Protein 2IGV (pdb70)

B-factor: mean 22.01, std 12.09, range [9.46, 119.71]

Secondary structure (DSSP, 8-state):
-PPPEEEEEEEETTEEEEEEEEEE-TTT-HHHHHHHHHHHHTTT-B-TTSSBS--TT-B--EEETTTEEEE--TTTSSSS---BTTBS-B------S---STTEEEE--SSTT-BSS-EEEESS--GGGTTTS-EEEEEEE-HHHHHHHHTT--TTS--SS-EEEEEEEEE-

Radius of gyration: 14.27 Å; Cα contacts (8 Å, |Δi|>4): 470; chains: 1; bounding box: 33×33×33 Å

Sequence (172 aa):
MSRSKVFFDITIGGKASGRIVMELYDDVVPKTAGNFRALCTGENGIGKSGKPLHFKGSKFHRIIPNFMIQGGDFTRGNGTGGESIYGEKFPDENFKEKHTGPGVLSMANAGPNTNGSQFFLCTVKTEWLDGKHVVFGRVVEGLDVVKAVESNGSQSGKPVKDCMIADCGQLK

GO terms:
  GO:0005515 protein binding (F, IPI)
  GO:0003755 peptidyl-prolyl cis-trans isomerase activity (F, IDA)

InterPro domains:
  IPR002130 Cyclophilin-type peptidyl-prolyl cis-trans isomerase domain [PF00160] (7-169)
  IPR002130 Cyclophilin-type peptidyl-prolyl cis-trans isomerase domain [PR00153] (24-39)
  IPR002130 Cyclophilin-type peptidyl-prolyl cis-trans isomerase domain [PR00153] (60-72)
  IPR002130 Cyclophilin-type peptidyl-prolyl cis-trans isomerase domain [PR00153] (103-118)
  IPR002130 Cyclophilin-type peptidyl-prolyl cis-trans isomerase domain [PR00153] (118-130)
  IPR002130 Cyclophilin-type peptidyl-prolyl cis-trans isomerase domain [PR00153] (131-146)
  IPR002130 Cyclophilin-type peptidyl-prolyl cis-trans isomerase domain [PS50072] (7-170)
  IPR020892 Cyclophilin-type peptidyl-prolyl cis-trans isomerase, conserved site [PS00170] (55-72)
  IPR024936 Cyclophilin-type peptidyl-prolyl cis-trans isomerase [PIRSF001467] (2-172)
  IPR029000 Cyclophilin-like domain superfamily [G3DSA:2.40.100.10] (1-173)
  IPR029000 Cyclophilin-like domain superfamily [SSF50891] (2-171)

Foldseek 3Di:
DAWWKKKFFKDWQNHGLGMWIKTWQCVPQVVVSVQQQCQQALVLAAAPLRHGSHQAFAFQFFAAAQWKTKTQAPNPNHPPHAATSVGQWAFQRDLPDAQAFFFWKWFDADWGGGGGGMIITTHTRDRVCRPTIHTTIGTPDDSVSRVVQNVQAYNVRGGVT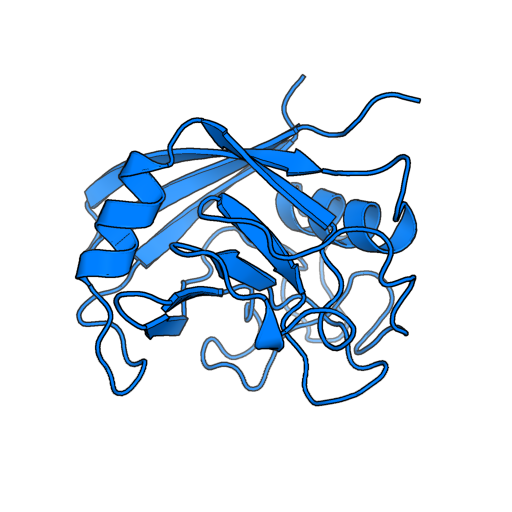TIGRNHMHTDD

CATH classification: 2.40.100.10

Structure (mmCIF, N/CA/C/O backbone):
data_2IGV
#
_entry.id   2IGV
#
_cell.length_a   62.124
_cell.length_b   62.124
_cell.length_c   121.870
_cell.angle_alpha   90.00
_cell.angle_beta   90.00
_cell.angle_gamma   90.00
#
_symmetry.space_group_name_H-M   'P 41 21 2'
#
loop_
_entity.id
_entity.type
_entity.pdbx_description
1 polymer 'Peptidyl-prolyl cis-trans isomerase 3'
2 non-polymer SERINE
3 non-polymer PROLINE
4 water water
#
loop_
_atom_site.group_PDB
_atom_site.id
_atom_site.type_symbol
_atom_site.label_atom_id
_atom_site.label_alt_id
_atom_site.label_comp_id
_atom_site.label_asym_id
_atom_site.label_entity_id
_atom_site.label_seq_id
_atom_site.pdbx_PDB_ins_code
_atom_site.Cartn_x
_atom_site.Cartn_y
_atom_site.Cartn_z
_atom_site.occupancy
_atom_site.B_iso_or_equiv
_atom_site.auth_seq_id
_atom_site.auth_comp_id
_atom_site.auth_asym_id
_atom_site.auth_atom_id
_atom_site.pdbx_PDB_model_num
ATOM 1 N N . MET A 1 1 ? 72.591 34.321 4.544 1.00 98.29 1 MET A N 1
ATOM 2 C CA . MET A 1 1 ? 71.200 34.421 4.985 1.00 103.39 1 MET A CA 1
ATOM 3 C C . MET A 1 1 ? 71.025 33.817 6.373 1.00 97.93 1 MET A C 1
ATOM 4 O O . MET A 1 1 ? 7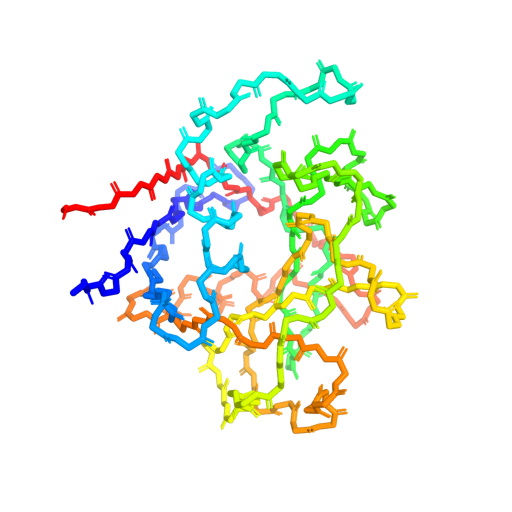1.245 32.622 6.589 1.00 119.71 1 MET A O 1
ATOM 9 N N . SER A 1 2 ? 70.626 34.650 7.335 1.00 83.73 2 SER A N 1
ATOM 10 C CA . SER A 1 2 ? 70.533 34.173 8.713 1.00 70.85 2 SER A CA 1
ATOM 11 C C . SER A 1 2 ? 69.139 33.653 9.047 1.00 53.54 2 SER A C 1
ATOM 12 O O . SER A 1 2 ? 68.126 34.030 8.456 1.00 40.17 2 SER A O 1
ATOM 15 N N . ARG A 1 3 ? 69.110 32.746 10.027 1.00 29.99 3 ARG A N 1
ATOM 16 C CA . ARG A 1 3 ? 67.823 32.241 10.509 1.00 23.76 3 ARG A CA 1
ATOM 17 C C . ARG A 1 3 ? 67.029 33.362 11.152 1.00 22.68 3 ARG A C 1
ATOM 18 O O . ARG A 1 3 ? 67.597 34.206 11.851 1.00 23.60 3 ARG A O 1
ATOM 26 N N . SER A 1 4 ? 65.715 33.343 10.911 1.00 21.55 4 SER A N 1
ATOM 27 C CA . SER A 1 4 ? 64.813 34.274 11.562 1.00 19.65 4 SER A CA 1
ATOM 28 C C . SER A 1 4 ? 64.543 33.904 13.023 1.00 15.46 4 SER A C 1
ATOM 29 O O . SER A 1 4 ? 64.495 32.699 13.292 1.00 20.78 4 SER A O 1
ATOM 32 N N . LYS A 1 5 ? 64.378 34.953 13.818 1.00 15.85 5 LYS A N 1
ATOM 33 C CA . LYS A 1 5 ? 63.945 34.799 15.205 1.00 17.24 5 LYS A CA 1
ATOM 34 C C . LYS A 1 5 ? 62.581 35.463 15.372 1.00 19.16 5 LYS A C 1
ATOM 35 O O . LYS A 1 5 ? 62.436 36.633 15.011 1.00 17.42 5 LYS A O 1
ATOM 41 N N . VAL A 1 6 ? 61.617 34.711 15.921 1.00 14.77 6 VAL A N 1
ATOM 42 C CA . VAL A 1 6 ? 60.304 35.299 16.171 1.00 15.46 6 VAL A CA 1
ATOM 43 C C . VAL A 1 6 ? 59.833 34.999 17.596 1.00 17.27 6 VAL A C 1
ATOM 44 O O . VAL A 1 6 ? 60.425 34.118 18.241 1.00 16.32 6 VAL A O 1
ATOM 48 N N . PHE A 1 7 ? 58.821 35.711 18.067 1.00 16.69 7 PHE A N 1
ATOM 49 C CA . PHE A 1 7 ? 58.351 35.476 19.427 1.00 20.63 7 PHE A CA 1
ATOM 50 C C . PHE A 1 7 ? 56.834 35.505 19.539 1.00 19.97 7 PHE A C 1
ATOM 51 O O . PHE A 1 7 ? 56.143 36.148 18.758 1.00 14.02 7 PHE A O 1
ATOM 59 N N . PHE A 1 8 ? 56.356 34.859 20.597 1.00 15.75 8 PHE A N 1
ATOM 60 C CA . PHE A 1 8 ? 55.016 35.011 21.097 1.00 14.24 8 PHE A CA 1
ATOM 61 C C . PHE A 1 8 ? 55.099 35.472 22.556 1.00 13.75 8 PHE A C 1
ATOM 62 O O . PHE A 1 8 ? 55.851 34.811 23.277 1.00 17.14 8 PHE A O 1
ATOM 70 N N . ASP A 1 9 ? 54.344 36.501 22.885 1.00 15.67 9 ASP A N 1
ATOM 71 C CA . ASP A 1 9 ? 54.024 36.779 24.274 1.00 16.99 9 ASP A CA 1
ATOM 72 C C . ASP A 1 9 ? 52.694 36.120 24.613 1.00 16.18 9 ASP A C 1
ATOM 73 O O . ASP A 1 9 ? 51.677 36.404 23.979 1.00 16.73 9 ASP A O 1
ATOM 78 N N . ILE A 1 10 ? 52.697 35.254 25.626 1.00 14.13 10 ILE A N 1
ATOM 79 C CA . ILE A 1 10 ? 51.540 34.433 25.921 1.00 14.86 10 ILE A CA 1
ATOM 80 C C . ILE A 1 10 ? 50.770 34.934 27.134 1.00 18.77 10 ILE A C 1
ATOM 81 O O . ILE A 1 10 ? 51.396 35.360 28.098 1.00 18.73 10 ILE A O 1
ATOM 86 N N . THR A 1 11 ? 49.464 34.838 27.043 1.00 15.48 11 THR A N 1
ATOM 87 C CA . THR A 1 11 ? 48.623 34.973 28.240 1.00 16.46 11 THR A CA 1
ATOM 88 C C . THR A 1 11 ? 47.833 33.694 28.485 1.00 21.57 11 THR A C 1
ATOM 89 O O . THR A 1 11 ? 47.421 32.971 27.582 1.00 16.97 11 THR A O 1
ATOM 93 N N . ILE A 1 12 ? 47.602 33.393 29.762 1.00 17.46 12 ILE A N 1
ATOM 94 C CA . ILE A 1 12 ? 46.833 32.218 30.162 1.00 20.50 12 ILE A CA 1
ATOM 95 C C . ILE A 1 12 ? 45.733 32.726 31.100 1.00 18.42 12 ILE A C 1
ATOM 96 O O . ILE A 1 12 ? 46.075 33.2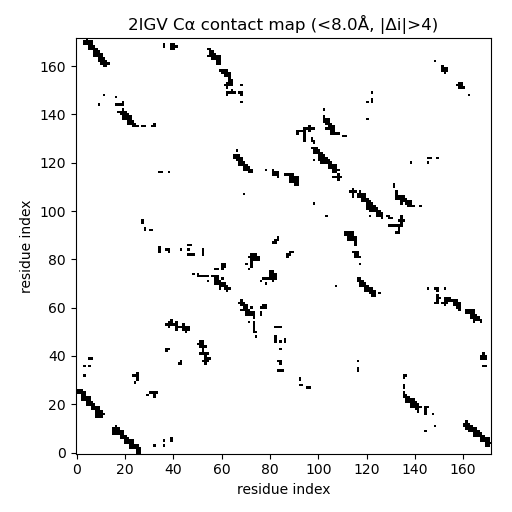90 32.138 1.00 22.44 12 ILE A O 1
ATOM 101 N N . GLY A 1 13 ? 44.499 32.547 30.677 1.00 19.60 13 GLY A N 1
ATOM 102 C CA . GLY A 1 13 ? 43.333 33.056 31.407 1.00 17.68 13 GLY A CA 1
ATOM 103 C C . GLY A 1 13 ? 43.466 34.550 31.584 1.00 28.08 13 GLY A C 1
ATOM 104 O O . GLY A 1 13 ? 43.060 35.146 32.589 1.00 26.84 13 GLY A O 1
ATOM 105 N N . GLY A 1 14 ? 44.082 35.225 30.608 1.00 20.91 14 GLY A N 1
ATOM 106 C CA . GLY A 1 14 ? 44.233 36.663 30.756 1.00 27.94 14 GLY A CA 1
ATOM 107 C C . GLY A 1 14 ? 45.522 37.094 31.420 1.00 23.34 14 GLY A C 1
ATOM 108 O O . GLY A 1 14 ? 45.871 38.278 31.324 1.00 27.84 14 GLY A O 1
ATOM 109 N N . LYS A 1 15 ? 46.229 36.183 32.073 1.00 21.75 15 LYS A N 1
ATOM 110 C CA . LYS A 1 15 ? 47.443 36.553 32.798 1.00 25.33 15 LYS A CA 1
ATOM 111 C C . LYS A 1 15 ? 48.712 36.423 31.964 1.00 20.84 15 LYS A C 1
ATOM 112 O O . LYS A 1 15 ? 48.903 35.414 31.262 1.00 20.30 15 LYS A O 1
ATOM 118 N N . ALA A 1 16 ? 49.578 37.435 32.061 1.00 22.67 16 ALA A N 1
ATOM 119 C CA . ALA A 1 16 ? 50.884 37.395 31.398 1.00 26.05 16 ALA A CA 1
ATOM 120 C C . ALA A 1 16 ? 51.680 36.182 31.840 1.00 24.45 16 ALA A C 1
ATOM 121 O O . ALA A 1 16 ? 51.949 35.955 33.026 1.00 23.97 16 ALA A O 1
ATOM 123 N N . SER A 1 17 ? 52.096 35.368 30.874 1.00 18.66 17 SER A N 1
ATOM 124 C CA . SER A 1 17 ? 52.768 34.122 31.223 1.00 21.84 17 SER A CA 1
ATOM 125 C C . SER A 1 17 ? 54.183 34.033 30.676 1.00 22.73 17 SER A C 1
ATOM 126 O O . SER A 1 17 ? 54.839 33.003 30.883 1.00 22.68 17 SER A O 1
ATOM 129 N N . GLY A 1 18 ? 54.652 35.074 29.994 1.00 18.61 18 GLY A N 1
ATOM 130 C CA . GLY A 1 18 ? 56.002 35.089 29.482 1.00 18.42 18 GLY A CA 1
ATOM 131 C C . GLY A 1 18 ? 56.145 34.967 27.978 1.00 19.36 18 GLY A C 1
ATOM 132 O O . GLY A 1 18 ? 55.118 34.922 27.301 1.00 18.71 18 GLY A O 1
ATOM 133 N N . ARG A 1 19 ? 57.386 34.932 27.509 1.00 15.79 19 ARG A N 1
ATOM 134 C CA . ARG A 1 19 ? 57.652 34.945 26.075 1.00 19.93 19 ARG A CA 1
ATOM 135 C C . ARG A 1 19 ? 58.280 33.669 25.551 1.00 17.40 19 ARG A C 1
ATOM 136 O O . ARG A 1 19 ? 59.233 33.102 26.100 1.00 18.16 19 ARG A O 1
ATOM 144 N N . ILE A 1 20 ? 57.736 33.195 24.418 1.00 13.06 20 ILE A N 1
ATOM 145 C CA . ILE A 1 20 ? 58.354 32.080 23.717 1.00 13.02 20 ILE A CA 1
ATOM 146 C C . ILE A 1 20 ? 59.203 32.639 22.570 1.00 16.08 20 ILE A C 1
ATOM 147 O O . ILE A 1 20 ? 58.623 33.390 21.765 1.00 17.45 20 ILE A O 1
ATOM 152 N N . VAL A 1 21 ? 60.478 32.293 22.487 1.00 14.36 21 VAL A N 1
ATOM 153 C CA . VAL A 1 21 ? 61.289 32.799 21.359 1.00 15.94 21 VAL A CA 1
ATOM 154 C C . VAL A 1 21 ? 61.636 31.597 20.492 1.00 16.72 21 VAL A C 1
ATOM 155 O O . VAL A 1 21 ? 62.053 30.530 20.962 1.00 16.51 21 VAL A O 1
ATOM 159 N N . MET A 1 22 ? 61.443 31.726 19.179 1.00 15.61 22 MET A N 1
ATOM 160 C CA . MET A 1 22 ? 61.651 30.615 18.266 1.00 11.61 22 MET A CA 1
ATOM 161 C C . MET A 1 22 ? 62.626 31.004 17.161 1.00 17.11 22 MET A C 1
ATOM 162 O O . MET A 1 22 ? 62.527 32.119 16.653 1.00 17.63 22 MET A O 1
ATOM 167 N N . GLU A 1 23 ? 63.528 30.089 16.851 1.00 17.32 23 GLU A N 1
ATOM 168 C CA . GLU A 1 23 ? 64.429 30.230 15.723 1.00 13.19 23 GLU A CA 1
ATOM 169 C C . GLU A 1 23 ? 63.822 29.456 14.571 1.00 14.65 23 GLU A C 1
ATOM 170 O O . GLU A 1 23 ? 63.410 28.309 14.755 1.00 15.47 23 GLU A O 1
ATOM 176 N N . LEU A 1 24 ? 63.744 30.040 13.384 1.00 16.00 24 LEU A N 1
ATOM 177 C CA . LEU A 1 24 ? 63.236 29.335 12.217 1.00 12.79 24 LEU A CA 1
ATOM 178 C C . LEU A 1 24 ? 64.380 28.863 11.315 1.00 18.15 24 LEU A C 1
ATOM 179 O O . LEU A 1 24 ? 65.439 29.506 11.292 1.00 19.46 24 LEU A O 1
ATOM 184 N N . TYR A 1 25 ? 64.148 27.770 10.589 1.00 17.08 25 TYR A N 1
ATOM 185 C CA . TYR A 1 25 ? 65.181 27.180 9.724 1.00 19.58 25 TYR A CA 1
ATOM 186 C C . TYR A 1 25 ? 65.083 27.653 8.263 1.00 13.72 25 TYR A C 1
ATOM 187 O O . TYR A 1 25 ? 64.776 26.831 7.387 1.00 17.38 25 TYR A O 1
ATOM 196 N N . ASP A 1 26 ? 65.339 28.932 8.086 1.00 17.89 26 ASP A N 1
ATOM 197 C CA . ASP A 1 26 ? 65.154 29.617 6.806 1.00 23.64 26 ASP A CA 1
ATOM 198 C C . ASP A 1 26 ? 66.033 28.948 5.747 1.00 25.43 26 ASP A C 1
ATOM 199 O O . ASP A 1 26 ? 65.682 28.912 4.573 1.00 21.73 26 ASP A O 1
ATOM 204 N N . ASP A 1 27 ? 67.156 28.440 6.247 1.00 21.77 27 ASP A N 1
ATOM 205 C CA . ASP A 1 27 ? 68.139 27.788 5.383 1.00 20.68 27 ASP A CA 1
ATOM 206 C C . ASP A 1 27 ? 67.673 26.434 4.881 1.00 30.89 27 ASP A C 1
ATOM 207 O O . ASP A 1 27 ? 68.069 26.025 3.781 1.00 26.22 27 ASP A O 1
ATOM 212 N N . VAL A 1 28 ? 66.849 25.719 5.656 1.00 20.09 28 VAL A N 1
ATOM 213 C CA . VAL A 1 28 ? 66.416 24.387 5.278 1.00 18.18 28 VAL A CA 1
ATOM 214 C C . VAL A 1 28 ? 65.063 24.360 4.595 1.00 19.44 28 VAL A C 1
ATOM 215 O O . VAL A 1 28 ? 64.824 23.614 3.659 1.00 18.21 28 VAL A O 1
ATOM 219 N N . VAL A 1 29 ? 64.141 25.181 5.091 1.00 16.89 29 VAL A N 1
ATOM 220 C CA . VAL A 1 29 ? 62.775 25.238 4.573 1.00 17.67 29 VAL A CA 1
ATOM 221 C C . VAL A 1 29 ? 62.337 26.689 4.427 1.00 19.45 29 VAL A C 1
ATOM 222 O O . VAL A 1 29 ? 61.511 27.238 5.160 1.00 16.82 29 VAL A O 1
ATOM 226 N N . PRO A 1 30 ? 62.920 27.418 3.471 1.00 22.55 30 PRO A N 1
ATOM 227 C CA . PRO A 1 30 ? 62.662 28.858 3.343 1.00 19.46 30 PRO A CA 1
ATOM 228 C C . PRO A 1 30 ? 61.203 29.212 3.170 1.00 13.28 30 PRO A C 1
ATOM 229 O O . PRO A 1 30 ? 60.738 30.228 3.696 1.00 15.88 30 PRO A O 1
ATOM 233 N N . LYS A 1 31 ? 60.447 28.396 2.444 1.00 14.97 31 LYS A N 1
ATOM 234 C CA . LYS A 1 31 ? 59.071 28.793 2.150 1.00 18.51 31 LYS A CA 1
ATOM 235 C C . LYS A 1 31 ? 58.151 28.689 3.379 1.00 17.96 31 LYS A C 1
ATOM 236 O O . LYS A 1 31 ? 57.269 29.520 3.654 1.00 17.28 31 LYS A O 1
ATOM 242 N N . THR A 1 32 ? 58.446 27.611 4.107 1.00 16.10 32 THR A N 1
ATOM 243 C CA . THR A 1 32 ? 57.681 27.286 5.316 1.00 16.38 32 THR A CA 1
ATOM 244 C C . THR A 1 32 ? 58.065 28.246 6.427 1.00 14.16 32 THR A C 1
ATOM 245 O O . THR A 1 32 ? 57.158 28.815 7.053 1.00 13.53 32 THR A O 1
ATOM 249 N N . ALA A 1 33 ? 59.370 28.428 6.647 1.00 15.01 33 ALA A N 1
ATOM 250 C CA . ALA A 1 33 ? 59.841 29.467 7.563 1.00 13.67 33 ALA A CA 1
ATOM 251 C C . ALA A 1 33 ? 59.309 30.849 7.211 1.00 16.47 33 ALA A C 1
ATOM 252 O O . ALA A 1 33 ? 58.874 31.623 8.072 1.00 15.99 33 ALA A O 1
ATOM 254 N N . GLY A 1 34 ? 59.322 31.197 5.922 1.00 14.02 34 GLY A N 1
ATOM 255 C CA . GLY A 1 34 ? 58.852 32.508 5.488 1.00 13.27 34 GLY A CA 1
ATOM 256 C C . GLY A 1 34 ? 57.389 32.761 5.780 1.00 15.22 34 GLY A C 1
ATOM 257 O O . GLY A 1 34 ? 56.999 33.861 6.217 1.00 15.12 34 GLY A O 1
ATOM 258 N N . ASN A 1 35 ? 56.571 31.735 5.564 1.00 15.63 35 ASN A N 1
ATOM 259 C CA . ASN A 1 35 ? 55.138 31.790 5.901 1.00 12.74 35 ASN A CA 1
ATOM 260 C C . ASN A 1 35 ? 54.981 32.137 7.378 1.00 17.28 35 ASN A C 1
ATOM 261 O O . ASN A 1 35 ? 54.333 33.123 7.766 1.00 14.08 35 ASN A O 1
ATOM 266 N N . PHE A 1 36 ? 55.597 31.298 8.221 1.00 16.39 36 PHE A N 1
ATOM 267 C CA . PHE A 1 36 ? 55.450 31.543 9.666 1.00 16.58 36 PHE A CA 1
ATOM 268 C C . PHE A 1 36 ? 55.976 32.903 10.085 1.00 14.12 36 PHE A C 1
ATOM 269 O O . PHE A 1 36 ? 55.334 33.594 10.905 1.00 13.20 36 PHE A O 1
ATOM 277 N N . ARG A 1 37 ? 57.125 33.320 9.549 1.00 13.67 37 ARG A N 1
ATOM 278 C CA . ARG A 1 37 ? 57.691 34.618 9.895 1.00 15.71 37 ARG A CA 1
ATOM 279 C C . ARG A 1 37 ? 56.712 35.746 9.586 1.00 16.10 37 ARG A C 1
ATOM 280 O O . ARG A 1 37 ? 56.418 36.618 10.405 1.00 12.14 37 ARG A O 1
ATOM 288 N N . ALA A 1 38 ? 56.181 35.740 8.361 1.00 12.29 38 ALA A N 1
ATOM 289 C CA . ALA A 1 38 ? 55.210 36.773 7.993 1.00 14.85 38 ALA A CA 1
ATOM 290 C C . ALA A 1 38 ? 53.915 36.750 8.812 1.00 11.87 38 ALA A C 1
ATOM 291 O O . ALA A 1 38 ? 53.233 37.761 8.969 1.00 12.66 38 ALA A O 1
ATOM 293 N N . LEU A 1 39 ? 53.525 35.585 9.315 1.00 12.53 39 LEU A N 1
ATOM 294 C CA . LEU A 1 39 ? 52.331 35.414 10.147 1.00 13.01 39 LEU A CA 1
ATOM 295 C C . LEU A 1 39 ? 52.620 35.955 11.557 1.00 12.75 39 LEU A C 1
ATOM 296 O O . LEU A 1 39 ? 51.666 36.405 12.244 1.00 13.16 39 LEU A O 1
ATOM 301 N N . CYS A 1 40 ? 53.886 35.949 11.961 1.00 11.98 40 CYS A N 1
ATOM 302 C CA . CYS A 1 40 ? 54.243 36.597 13.229 1.00 13.84 40 CYS A CA 1
ATOM 303 C C . CYS A 1 40 ? 54.262 38.116 13.111 1.00 12.59 40 CYS A C 1
ATOM 304 O O . CYS A 1 40 ? 53.853 38.874 14.002 1.00 14.16 40 CYS A O 1
ATOM 307 N N . THR A 1 41 ? 54.755 38.663 12.000 1.00 12.03 41 THR A N 1
ATOM 308 C CA . THR A 1 41 ? 54.759 40.110 11.835 1.00 12.08 41 THR A CA 1
ATOM 309 C C . THR A 1 41 ? 53.413 40.708 11.391 1.00 12.50 41 THR A C 1
ATOM 310 O O . THR A 1 41 ? 53.124 41.870 11.686 1.00 14.10 41 THR A O 1
ATOM 314 N N . GLY A 1 42 ? 52.581 39.915 10.696 1.00 13.27 42 GLY A N 1
ATOM 315 C CA . GLY A 1 42 ? 51.306 40.359 10.177 1.00 13.75 42 GLY A CA 1
ATOM 316 C C . GLY A 1 42 ? 51.480 41.204 8.916 1.00 15.41 42 GLY A C 1
ATOM 317 O O . GLY A 1 42 ? 50.506 41.850 8.554 1.00 14.58 42 GLY A O 1
ATOM 318 N N . GLU A 1 43 ? 52.655 41.170 8.307 1.00 14.00 43 GLU A N 1
ATOM 319 C CA . GLU A 1 43 ? 52.986 42.129 7.256 1.00 12.23 43 GLU A CA 1
ATOM 320 C C . GLU A 1 43 ? 52.168 41.904 5.991 1.00 16.63 43 GLU A C 1
ATOM 321 O O . GLU A 1 43 ? 52.106 42.875 5.205 1.00 14.87 43 GLU A O 1
ATOM 327 N N . ASN A 1 44 ? 51.550 40.756 5.771 1.00 14.98 44 ASN A N 1
ATOM 328 C CA . ASN A 1 44 ? 50.711 40.621 4.565 1.00 11.89 44 ASN A CA 1
ATOM 329 C C . ASN A 1 44 ? 49.258 40.970 4.792 1.00 14.06 44 ASN A C 1
ATOM 330 O O . ASN A 1 44 ? 48.360 40.695 3.994 1.00 15.51 44 ASN A O 1
ATOM 335 N N . GLY A 1 45 ? 48.943 41.660 5.901 1.00 16.60 45 GLY A N 1
ATOM 336 C CA . GLY A 1 45 ? 47.630 42.255 5.997 1.00 16.08 45 GLY A CA 1
ATOM 337 C C . GLY A 1 45 ? 46.470 41.293 6.098 1.00 17.02 45 GLY A C 1
ATOM 338 O O . GLY A 1 45 ? 46.514 40.276 6.810 1.00 17.02 45 GLY A O 1
ATOM 339 N N . ILE A 1 46 ? 45.405 41.616 5.367 1.00 14.42 46 ILE A N 1
ATOM 340 C CA . ILE A 1 46 ? 44.170 40.835 5.422 1.00 16.91 46 ILE A CA 1
ATOM 341 C C . ILE A 1 46 ? 44.174 39.667 4.435 1.00 15.45 46 ILE A C 1
ATOM 342 O O . ILE A 1 46 ? 44.555 39.929 3.286 1.00 19.25 46 ILE A O 1
ATOM 347 N N . GLY A 1 47 ? 43.794 38.476 4.859 1.00 15.90 47 GLY A N 1
ATOM 348 C CA . GLY A 1 47 ? 43.848 37.289 4.000 1.00 20.01 47 GLY A CA 1
ATOM 349 C C . GLY A 1 47 ? 42.568 37.122 3.200 1.00 18.55 47 GLY A C 1
ATOM 350 O O . GLY A 1 47 ? 41.648 37.935 3.276 1.00 18.86 47 GLY A O 1
ATOM 351 N N . LYS A 1 48 ? 42.521 36.044 2.418 1.00 20.54 48 LYS A N 1
ATOM 352 C CA . LYS A 1 48 ? 41.331 35.692 1.663 1.00 21.25 48 LYS A CA 1
ATOM 353 C C . LYS A 1 48 ? 40.121 35.502 2.562 1.00 24.54 48 LYS A C 1
ATOM 354 O O . LYS A 1 48 ? 38.967 35.700 2.173 1.00 22.26 48 LYS A O 1
ATOM 360 N N . SER A 1 49 ? 40.406 35.085 3.788 1.00 20.83 49 SER A N 1
ATOM 361 C CA . SER A 1 49 ? 39.408 34.837 4.808 1.00 22.50 49 SER A CA 1
ATOM 362 C C . SER A 1 49 ? 38.707 36.116 5.230 1.00 20.48 49 SER A C 1
ATOM 363 O O . SER A 1 49 ? 37.635 36.044 5.827 1.00 27.37 49 SER A O 1
ATOM 366 N N . GLY A 1 50 ? 39.327 37.243 4.924 1.00 22.97 50 GLY A N 1
ATOM 367 C CA . GLY A 1 50 ? 38.857 38.551 5.369 1.00 21.28 50 GLY A CA 1
ATOM 368 C C . GLY A 1 50 ? 39.383 38.877 6.767 1.00 27.48 50 GLY A C 1
ATOM 369 O O . GLY A 1 50 ? 39.062 39.935 7.311 1.00 25.97 50 GLY A O 1
ATOM 370 N N . LYS A 1 51 ? 40.189 37.983 7.328 1.00 26.09 51 LYS A N 1
ATOM 371 C CA . LYS A 1 51 ? 40.831 38.193 8.629 1.00 22.74 51 LYS A CA 1
ATOM 372 C C . LYS A 1 51 ? 42.314 38.449 8.493 1.00 20.94 51 LYS A C 1
ATOM 373 O O . LYS A 1 51 ? 42.961 38.072 7.502 1.00 17.93 51 LYS A O 1
ATOM 379 N N . PRO A 1 52 ? 42.932 39.114 9.478 1.00 17.27 52 PRO A N 1
ATOM 380 C CA . PRO A 1 52 ? 44.375 39.317 9.414 1.00 13.97 52 PRO A CA 1
ATOM 381 C C . PRO A 1 52 ? 45.157 38.018 9.348 1.00 10.29 52 PRO A C 1
ATOM 382 O O . PRO A 1 52 ? 44.933 37.030 10.028 1.00 15.18 52 PRO A O 1
ATOM 386 N N . LEU A 1 53 ? 46.184 38.061 8.490 1.00 14.76 53 LEU A N 1
ATOM 387 C CA . LEU A 1 53 ? 47.199 37.022 8.409 1.00 13.95 53 LEU A CA 1
ATOM 388 C C . LEU A 1 53 ? 48.233 37.285 9.505 1.00 12.64 53 LEU A C 1
ATOM 389 O O . LEU A 1 53 ? 49.336 37.781 9.262 1.00 15.17 53 LEU A O 1
ATOM 394 N N . HIS A 1 54 ? 47.785 36.925 10.721 1.00 13.33 54 HIS A N 1
ATOM 395 C CA . HIS A 1 54 ? 48.520 37.345 11.913 1.00 13.88 54 HIS A CA 1
ATOM 396 C C . HIS A 1 54 ? 48.166 36.452 13.101 1.00 12.80 54 HIS A C 1
ATOM 397 O O . HIS A 1 54 ? 46.984 36.235 13.358 1.00 16.61 54 HIS A O 1
ATOM 404 N N . PHE A 1 55 ? 49.198 35.960 13.803 1.00 13.47 55 PHE A N 1
ATOM 405 C CA . PHE A 1 55 ? 48.919 35.096 14.954 1.00 13.57 55 PHE A CA 1
ATOM 406 C C . PHE A 1 55 ? 48.472 35.917 16.171 1.00 14.70 55 PHE A C 1
ATOM 407 O O . PHE A 1 55 ? 47.906 35.341 17.092 1.00 13.18 55 PHE A O 1
ATOM 415 N N . LYS A 1 56 ? 48.703 37.219 16.163 1.00 13.59 56 LYS A N 1
ATOM 416 C CA . LYS A 1 56 ? 48.322 38.065 17.306 1.00 15.63 56 LYS A CA 1
ATOM 417 C C . LYS A 1 56 ? 46.835 37.962 17.618 1.00 14.67 56 LYS A C 1
ATOM 418 O O . LYS A 1 56 ? 45.935 38.107 16.776 1.00 15.91 56 LYS A O 1
ATOM 424 N N . GLY A 1 57 ? 46.504 37.690 18.874 1.00 13.27 57 GLY A N 1
ATOM 425 C CA . GLY A 1 57 ? 45.175 37.473 19.376 1.00 13.45 57 GLY A CA 1
ATOM 426 C C . GLY A 1 57 ? 44.620 36.077 19.127 1.00 17.22 57 GLY A C 1
ATOM 427 O O . GLY A 1 57 ? 43.468 35.827 19.527 1.00 20.03 57 GLY A O 1
ATOM 428 N N . SER A 1 58 ? 45.350 35.165 18.474 1.00 12.77 58 SER A N 1
ATOM 429 C CA . SER A 1 58 ? 44.835 33.814 18.293 1.00 13.34 58 SER A CA 1
ATOM 430 C C . SER A 1 58 ? 45.181 32.955 19.529 1.00 15.00 58 SER A C 1
ATOM 431 O O . SER A 1 58 ? 45.993 33.376 20.349 1.00 14.83 58 SER A O 1
ATOM 434 N N . LYS A 1 59 ? 44.547 31.798 19.619 1.00 15.67 59 LYS A N 1
ATOM 435 C CA . LYS A 1 59 ? 44.709 30.889 20.743 1.00 11.24 59 LYS A CA 1
ATOM 436 C C . LYS A 1 59 ? 45.377 29.579 20.398 1.00 16.52 59 LYS A C 1
ATOM 437 O O . LYS A 1 59 ? 45.430 29.133 19.248 1.00 15.50 59 LYS A O 1
ATOM 443 N N . PHE A 1 60 ? 45.887 28.882 21.423 1.00 12.19 60 PHE A N 1
ATOM 444 C CA . PHE A 1 60 ? 46.285 27.492 21.199 1.00 12.95 60 PHE A CA 1
ATOM 445 C C . PHE A 1 60 ? 45.022 26.647 21.322 1.00 20.10 60 PHE A C 1
ATOM 446 O O . PHE A 1 60 ? 44.530 26.408 22.442 1.00 16.68 60 PHE A O 1
ATOM 454 N N . HIS A 1 61 ? 44.424 26.215 20.211 1.00 15.59 61 HIS A N 1
ATOM 455 C CA . HIS A 1 61 ? 43.093 25.634 20.270 1.00 16.78 61 HIS A CA 1
ATOM 456 C C . HIS A 1 61 ? 43.083 24.152 20.648 1.00 16.65 61 HIS A C 1
ATOM 457 O O . HIS A 1 61 ? 42.038 23.601 20.983 1.00 16.12 61 HIS A O 1
ATOM 464 N N . ARG A 1 62 ? 44.232 23.501 20.582 1.00 13.75 62 ARG A N 1
ATOM 465 C CA . ARG A 1 62 ? 44.341 22.062 20.791 1.00 14.88 62 ARG A CA 1
ATOM 466 C C . ARG A 1 62 ? 45.612 21.827 21.589 1.00 17.29 62 ARG A C 1
ATOM 467 O O . ARG A 1 62 ? 46.699 22.168 21.103 1.00 15.80 62 ARG A O 1
ATOM 482 N N . ILE A 1 63 ? 45.484 21.289 22.790 1.00 12.89 63 ILE A N 1
ATOM 483 C CA . ILE A 1 63 ? 46.636 21.124 23.683 1.00 14.32 63 ILE A CA 1
ATOM 484 C C . ILE A 1 63 ? 46.586 19.734 24.309 1.00 13.92 63 ILE A C 1
ATOM 485 O O . ILE A 1 63 ? 45.582 19.461 24.979 1.00 15.37 63 ILE A O 1
ATOM 490 N N . ILE A 1 64 ? 47.590 18.923 24.052 1.00 11.12 64 ILE A N 1
ATOM 491 C CA . ILE A 1 64 ? 47.544 17.543 24.564 1.00 13.30 64 ILE A CA 1
ATOM 492 C C . ILE A 1 64 ? 48.723 17.281 25.487 1.00 15.38 64 ILE A C 1
ATOM 493 O O . ILE A 1 64 ? 49.895 17.383 25.106 1.00 14.14 64 ILE A O 1
ATOM 498 N N . PRO A 1 65 ? 48.440 16.932 26.741 1.00 14.97 65 PRO A N 1
ATOM 499 C CA . PRO A 1 65 ? 49.553 16.708 27.666 1.00 19.44 65 PRO A CA 1
ATOM 500 C C . PRO A 1 65 ? 50.509 15.613 27.183 1.00 14.01 65 PRO A C 1
ATOM 501 O O . PRO A 1 65 ? 50.126 14.596 26.615 1.00 13.77 65 PRO A O 1
ATOM 505 N N . ASN A 1 66 ? 51.797 15.798 27.431 1.00 14.95 66 ASN A N 1
ATOM 506 C CA . ASN A 1 66 ? 52.847 14.860 27.077 1.00 15.66 66 ASN A CA 1
ATOM 507 C C . ASN A 1 66 ? 52.886 14.669 25.561 1.00 16.49 66 ASN A C 1
ATOM 508 O O . ASN A 1 66 ? 53.262 13.625 25.064 1.00 17.46 66 ASN A O 1
ATOM 513 N N . PHE A 1 67 ? 52.542 15.735 24.816 1.00 18.08 67 PHE A N 1
ATOM 514 C CA . PHE A 1 67 ? 52.579 15.626 23.349 1.00 16.94 67 PHE A CA 1
ATOM 515 C C . PHE A 1 67 ? 52.921 16.978 22.718 1.00 15.65 67 PHE A C 1
ATOM 516 O O . PHE A 1 67 ? 54.091 17.142 22.305 1.00 17.62 67 PHE A O 1
ATOM 524 N N . MET A 1 68 ? 51.942 17.866 22.594 1.00 15.58 68 MET A N 1
ATOM 525 C CA . MET A 1 68 ? 52.239 19.139 21.910 1.00 17.38 68 MET A CA 1
ATOM 526 C C . MET A 1 68 ? 51.152 20.172 22.170 1.00 14.12 68 MET A C 1
ATOM 527 O O . MET A 1 68 ? 50.072 19.861 22.682 1.00 15.42 68 MET A O 1
ATOM 532 N N . ILE A 1 69 ? 51.449 21.418 21.836 1.00 14.31 69 ILE A N 1
ATOM 533 C CA . ILE A 1 69 ? 50.494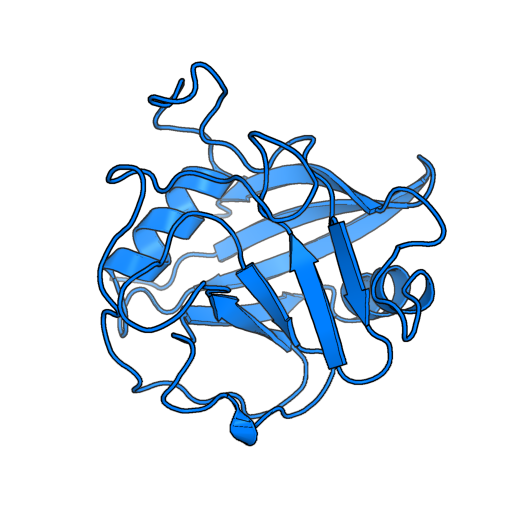 22.514 21.913 1.00 11.49 69 ILE A CA 1
ATOM 534 C C . ILE A 1 69 ? 50.331 23.033 20.486 1.00 15.44 69 ILE A C 1
ATOM 535 O O . ILE A 1 69 ? 51.356 23.103 19.793 1.00 16.33 69 ILE A O 1
ATOM 540 N N . GLN A 1 70 ? 49.099 23.317 20.117 1.00 13.07 70 GLN A N 1
ATOM 541 C CA . GLN A 1 70 ? 48.828 23.614 18.699 1.00 14.63 70 GLN A CA 1
ATOM 542 C C . GLN A 1 70 ? 47.985 24.855 18.520 1.00 14.62 70 GLN A C 1
ATOM 543 O O . GLN A 1 70 ? 47.000 25.084 19.211 1.00 14.83 70 GLN A O 1
ATOM 549 N N . GLY A 1 71 ? 48.360 25.703 17.557 1.00 12.71 71 GLY A N 1
ATOM 550 C CA . GLY A 1 71 ? 47.592 26.933 17.359 1.00 14.96 71 GLY A CA 1
ATOM 551 C C . GLY A 1 71 ? 47.645 27.337 15.887 1.00 13.69 71 GLY A C 1
ATOM 552 O O . GLY A 1 71 ? 47.872 26.464 15.036 1.00 13.41 71 GLY A O 1
ATOM 553 N N . GLY A 1 72 ? 47.444 28.614 15.663 1.00 14.48 72 GLY A N 1
ATOM 554 C CA . GLY A 1 72 ? 47.518 29.196 14.324 1.00 15.45 72 GLY A CA 1
ATOM 555 C C . GLY A 1 72 ? 46.196 29.215 13.578 1.00 18.82 72 GLY A C 1
ATOM 556 O O . GLY A 1 72 ? 46.208 29.649 12.407 1.00 16.42 72 GLY A O 1
ATOM 557 N N . ASP A 1 73 ? 45.086 28.803 14.185 1.00 15.51 73 ASP A N 1
ATOM 558 C CA . ASP A 1 73 ? 43.786 28.912 13.504 1.00 13.92 73 ASP A CA 1
ATOM 559 C C . ASP A 1 73 ? 43.197 30.274 13.842 1.00 15.86 73 ASP A C 1
ATOM 560 O O . ASP A 1 73 ? 42.322 30.451 14.705 1.00 18.32 73 ASP A O 1
ATOM 565 N N . PHE A 1 74 ? 43.645 31.296 13.116 1.00 13.19 74 PHE A N 1
ATOM 566 C CA . PHE A 1 74 ? 43.139 32.641 13.350 1.00 18.30 74 PHE A CA 1
ATOM 567 C C . PHE A 1 74 ? 41.917 32.957 12.476 1.00 22.49 74 PHE A C 1
ATOM 568 O O . PHE A 1 74 ? 41.517 34.123 12.457 1.00 22.54 74 PHE A O 1
ATOM 576 N N . THR A 1 75 ? 41.351 31.989 11.765 1.00 17.37 75 THR A N 1
ATOM 577 C CA . THR A 1 75 ? 40.108 32.300 11.045 1.00 20.82 75 THR A CA 1
ATOM 578 C C . THR A 1 75 ? 38.903 31.714 11.781 1.00 29.58 75 THR A C 1
ATOM 579 O O . THR A 1 75 ? 37.867 32.387 11.847 1.00 38.20 75 THR A O 1
ATOM 583 N N . ARG A 1 76 ? 38.978 30.515 12.338 1.00 26.67 76 ARG A N 1
ATOM 584 C CA . ARG A 1 76 ? 37.874 29.877 13.038 1.00 29.57 76 ARG A CA 1
ATOM 585 C C . ARG A 1 76 ? 38.164 29.502 14.484 1.00 31.72 76 ARG A C 1
ATOM 586 O O . ARG A 1 76 ? 37.219 29.117 15.185 1.00 28.51 76 ARG A O 1
ATOM 594 N N . GLY A 1 77 ? 39.414 29.581 14.922 1.00 27.17 77 GLY A N 1
ATOM 595 C CA . GLY A 1 77 ? 39.794 29.311 16.300 1.00 23.21 77 GLY A CA 1
ATOM 596 C C . GLY A 1 77 ? 39.545 27.907 16.780 1.00 32.11 77 GLY A C 1
ATOM 597 O O . GLY A 1 77 ? 39.476 27.651 17.993 1.00 28.83 77 GLY A O 1
ATOM 598 N N . ASN A 1 78 ? 39.405 26.924 15.883 1.00 29.89 78 ASN A N 1
ATOM 599 C CA . ASN A 1 78 ? 39.014 25.597 16.351 1.00 23.52 78 ASN A CA 1
ATOM 600 C C . ASN A 1 78 ? 39.677 24.490 15.572 1.00 24.07 78 ASN A C 1
ATOM 601 O O . ASN A 1 78 ? 39.347 23.314 15.744 1.00 35.33 78 ASN A O 1
ATOM 606 N N . GLY A 1 79 ? 40.629 24.847 14.717 1.00 21.35 79 GLY A N 1
ATOM 607 C CA . GLY A 1 79 ? 41.343 23.756 14.066 1.00 22.56 79 GLY A CA 1
ATOM 608 C C . GLY A 1 79 ? 40.813 23.507 12.670 1.00 20.07 79 GLY A C 1
ATOM 609 O O . GLY A 1 79 ? 41.432 22.828 11.866 1.00 25.86 79 GLY A O 1
ATOM 610 N N . THR A 1 80 ? 39.643 24.080 12.386 1.00 22.35 80 THR A N 1
ATOM 611 C CA . THR A 1 80 ? 39.118 23.907 11.039 1.00 26.99 80 THR A CA 1
ATOM 612 C C . THR A 1 80 ? 39.668 24.990 10.129 1.00 26.88 80 THR A C 1
ATOM 613 O O . THR A 1 80 ? 39.534 24.855 8.915 1.00 33.76 80 THR A O 1
ATOM 617 N N . GLY A 1 81 ? 40.255 26.056 10.682 1.00 20.57 81 GLY A N 1
ATOM 618 C CA . GLY A 1 81 ? 40.606 27.170 9.827 1.00 18.06 81 GLY A CA 1
ATOM 619 C C . GLY A 1 81 ? 42.079 27.391 9.565 1.00 16.12 81 GLY A C 1
ATOM 620 O O . GLY A 1 81 ? 42.909 26.489 9.518 1.00 22.28 81 GLY A O 1
ATOM 621 N N . GLY A 1 82 ? 42.421 28.671 9.373 1.00 18.79 82 GLY A N 1
ATOM 622 C CA . GLY A 1 82 ? 43.791 29.023 9.066 1.00 17.25 82 GLY A CA 1
ATOM 623 C C . GLY A 1 82 ? 44.002 29.334 7.594 1.00 17.08 82 GLY A C 1
ATOM 624 O O . GLY A 1 82 ? 43.204 28.974 6.732 1.00 17.99 82 GLY A O 1
ATOM 625 N N . GLU A 1 83 ? 45.092 30.028 7.332 1.00 13.53 83 GLU A N 1
ATOM 626 C CA . GLU A 1 83 ? 45.366 30.510 5.980 1.00 14.99 83 GLU A CA 1
ATOM 627 C C . GLU A 1 83 ? 46.838 30.816 5.860 1.00 17.44 83 GLU A C 1
ATOM 628 O O . GLU A 1 83 ? 47.391 31.572 6.664 1.00 14.61 83 GLU A O 1
ATOM 634 N N . SER A 1 84 ? 47.521 30.227 4.862 1.00 14.53 84 SER A N 1
ATOM 635 C CA . SER A 1 84 ? 48.921 30.634 4.724 1.00 13.43 84 SER A CA 1
ATOM 636 C C . SER A 1 84 ? 49.036 31.954 3.950 1.00 13.97 84 SER A C 1
ATOM 637 O O . SER A 1 84 ? 48.059 32.380 3.326 1.00 13.79 84 SER A O 1
ATOM 640 N N . ILE A 1 85 ? 50.224 32.559 3.986 1.00 12.41 85 ILE A N 1
ATOM 641 C CA . ILE A 1 85 ? 50.355 33.821 3.236 1.00 15.34 85 ILE A CA 1
ATOM 642 C C . ILE A 1 85 ? 50.203 33.521 1.743 1.00 18.43 85 ILE A C 1
ATOM 643 O O . ILE A 1 85 ? 49.852 34.450 0.992 1.00 22.47 85 ILE A O 1
ATOM 648 N N . TYR A 1 86 ? 50.439 32.288 1.320 1.00 16.14 86 TYR A N 1
ATOM 649 C CA . TYR A 1 86 ? 50.405 31.964 -0.100 1.00 17.84 86 TYR A CA 1
ATOM 650 C C . TYR A 1 86 ? 48.977 31.721 -0.570 1.00 29.59 86 TYR A C 1
ATOM 651 O O . TYR A 1 86 ? 48.730 31.708 -1.769 1.00 29.60 86 TYR A O 1
ATOM 660 N N . GLY A 1 87 ? 48.063 31.525 0.375 1.00 24.07 87 GLY A N 1
ATOM 661 C CA . GLY A 1 87 ? 46.740 31.037 -0.031 1.00 31.62 87 GLY A CA 1
ATOM 662 C C . GLY A 1 87 ? 46.341 29.963 0.968 1.00 33.38 87 GLY A C 1
ATOM 663 O O . GLY A 1 87 ? 47.062 29.781 1.96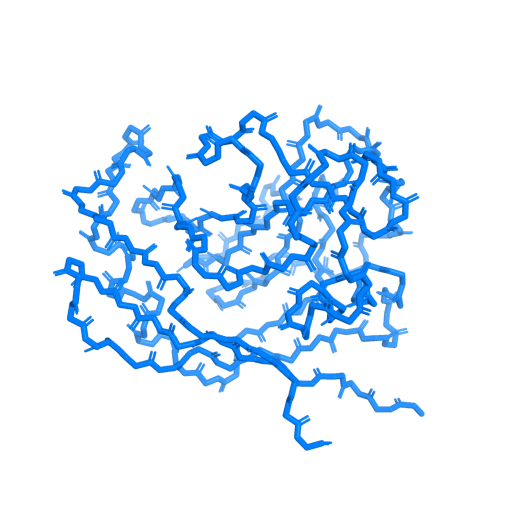0 1.00 26.60 87 GLY A O 1
ATOM 664 N N . GLU A 1 88 ? 45.236 29.289 0.706 1.00 31.02 88 GLU A N 1
ATOM 665 C CA . GLU A 1 88 ? 44.673 28.364 1.681 1.00 32.93 88 GLU A CA 1
ATOM 666 C C . GLU A 1 88 ? 45.675 27.286 2.081 1.00 32.55 88 GLU A C 1
ATOM 667 O O . GLU A 1 88 ? 45.790 27.128 3.301 1.00 36.64 88 GLU A O 1
ATOM 673 N N . LYS A 1 89 ? 46.316 26.623 1.119 1.00 26.67 89 LYS A N 1
ATOM 674 C CA . LYS A 1 89 ? 47.219 25.500 1.385 1.00 27.53 89 LYS A CA 1
ATOM 675 C C . LYS A 1 89 ? 48.501 25.591 0.571 1.00 31.73 89 LYS A C 1
ATOM 676 O O . LYS A 1 89 ? 48.457 26.189 -0.513 1.00 33.29 89 LYS A O 1
ATOM 682 N N . PHE A 1 90 ? 49.606 25.032 1.057 1.00 19.90 90 PHE A N 1
ATOM 683 C CA . PHE A 1 90 ? 50.822 24.894 0.242 1.00 21.18 90 PHE A CA 1
ATOM 684 C C . PHE A 1 90 ? 51.480 23.546 0.507 1.00 22.99 90 PHE A C 1
ATOM 685 O O . PHE A 1 90 ? 51.325 22.909 1.551 1.00 24.51 90 PHE A O 1
ATOM 693 N N . PRO A 1 91 ? 52.216 23.036 -0.478 1.00 26.89 91 PRO A N 1
ATOM 694 C CA . PRO A 1 91 ? 52.803 21.704 -0.376 1.00 22.30 91 PRO A CA 1
ATOM 695 C C . PRO A 1 91 ? 53.838 21.545 0.740 1.00 20.07 91 PRO A C 1
ATOM 696 O O . PRO A 1 91 ? 54.414 22.524 1.235 1.00 25.88 91 PRO A O 1
ATOM 700 N N . ASP A 1 92 ? 54.069 20.299 1.123 1.00 22.86 92 ASP A N 1
ATOM 701 C CA . ASP A 1 92 ? 55.148 19.963 2.051 1.00 18.14 92 ASP A CA 1
ATOM 702 C C . ASP A 1 92 ? 56.485 20.282 1.390 1.00 22.34 92 ASP A C 1
ATOM 703 O O . ASP A 1 92 ? 56.838 19.665 0.381 1.00 26.11 92 ASP A O 1
ATOM 708 N N . GLU A 1 93 ? 57.232 21.234 1.913 1.00 17.32 93 GLU A N 1
ATOM 709 C CA . GLU A 1 93 ? 58.493 21.685 1.328 1.00 21.87 93 GLU A CA 1
ATOM 710 C C . GLU A 1 93 ? 59.575 20.617 1.370 1.00 24.53 93 GLU A C 1
ATOM 711 O O . GLU A 1 93 ? 60.187 20.293 0.351 1.00 23.35 93 GLU A O 1
ATOM 717 N N . ASN A 1 94 ? 59.836 20.050 2.541 1.00 23.29 94 ASN A N 1
ATOM 718 C CA . ASN A 1 94 ? 60.706 18.874 2.635 1.00 26.51 94 ASN A CA 1
ATOM 719 C C . ASN A 1 94 ? 60.566 18.307 4.050 1.00 28.69 94 ASN A C 1
ATOM 720 O O . ASN A 1 94 ? 59.921 18.985 4.861 1.00 21.14 94 ASN A O 1
ATOM 725 N N . PHE A 1 95 ? 61.142 17.141 4.303 1.00 22.40 95 PHE A N 1
ATOM 726 C CA . PHE A 1 95 ? 61.095 16.525 5.624 1.00 23.64 95 PHE A CA 1
ATOM 727 C C . PHE A 1 95 ? 62.492 16.314 6.215 1.00 23.21 95 PHE A C 1
ATOM 728 O O . PHE A 1 95 ? 62.741 15.325 6.913 1.00 23.88 95 PHE A O 1
ATOM 736 N N . LYS A 1 96 ? 63.397 17.232 5.940 1.00 21.51 96 LYS A N 1
ATOM 737 C CA . LYS A 1 96 ? 64.792 17.163 6.311 1.00 20.03 96 LYS A CA 1
ATOM 738 C C . LYS A 1 96 ? 64.957 17.208 7.825 1.00 24.79 96 LYS A C 1
ATOM 739 O O . LYS A 1 96 ? 65.706 16.433 8.406 1.00 23.11 96 LYS A O 1
ATOM 745 N N . GLU A 1 97 ? 64.244 18.145 8.458 1.00 23.76 97 GLU A N 1
ATOM 746 C CA . GLU A 1 97 ? 64.341 18.228 9.923 1.00 19.71 97 GLU A CA 1
ATOM 747 C C . GLU A 1 97 ? 63.387 17.261 10.611 1.00 16.88 97 GLU A C 1
ATOM 748 O O . GLU A 1 97 ? 62.281 16.984 10.127 1.00 19.14 97 GLU A O 1
ATOM 754 N N . LYS A 1 98 ? 63.797 16.707 11.750 1.00 18.51 98 LYS A N 1
ATOM 755 C CA . LYS A 1 98 ? 62.995 15.690 12.436 1.00 17.64 98 LYS A CA 1
ATOM 756 C C . LYS A 1 98 ? 62.430 16.173 13.779 1.00 18.19 98 LYS A C 1
ATOM 757 O O . LYS A 1 98 ? 62.930 17.159 14.344 1.00 18.50 98 LYS A O 1
ATOM 763 N N . HIS A 1 99 ? 61.431 15.433 14.249 1.00 18.33 99 HIS A N 1
ATOM 764 C CA . HIS A 1 99 ? 60.850 15.743 15.569 1.00 19.60 99 HIS A CA 1
ATOM 765 C C . HIS A 1 99 ? 61.692 15.069 16.660 1.00 15.73 99 HIS A C 1
ATOM 766 O O . HIS A 1 99 ? 61.355 13.948 17.034 1.00 21.07 99 HIS A O 1
ATOM 773 N N . THR A 1 100 ? 62.752 15.730 17.111 1.00 17.70 100 THR A N 1
ATOM 774 C CA . THR A 1 100 ? 63.753 15.090 17.973 1.00 21.40 100 THR A CA 1
ATOM 775 C C . THR A 1 100 ? 63.593 15.324 19.466 1.00 23.83 100 THR A C 1
ATOM 776 O O . THR A 1 100 ? 64.329 14.720 20.250 1.00 22.10 100 THR A O 1
ATOM 780 N N . GLY A 1 101 ? 62.683 16.190 19.913 1.00 20.32 101 GLY A N 1
ATOM 781 C CA . GLY A 1 101 ? 62.471 16.441 21.329 1.00 24.16 101 GLY A CA 1
ATOM 782 C C . GLY A 1 101 ? 61.549 17.620 21.602 1.00 27.01 101 GLY A C 1
ATOM 783 O O . GLY A 1 101 ? 60.942 18.235 20.718 1.00 19.95 101 GLY A O 1
ATOM 784 N N . PRO A 1 102 ? 61.416 17.999 22.866 1.00 18.23 102 PRO A N 1
ATOM 785 C CA . PRO A 1 102 ? 60.659 19.182 23.249 1.00 18.42 102 PRO A CA 1
ATOM 786 C C . PRO A 1 102 ? 61.206 20.433 22.550 1.00 15.31 102 PRO A C 1
ATOM 787 O O . PRO A 1 102 ? 62.413 20.596 22.375 1.00 17.77 102 PRO A O 1
ATOM 791 N N . GLY A 1 103 ? 60.306 21.318 22.165 1.00 17.08 103 GLY A N 1
ATOM 792 C CA . GLY A 1 103 ? 60.662 22.595 21.570 1.00 18.54 103 GLY A CA 1
ATOM 793 C C . GLY A 1 103 ? 60.659 22.582 20.053 1.00 19.63 103 GLY A C 1
ATOM 794 O O . GLY A 1 103 ? 60.794 23.635 19.411 1.00 18.30 103 GLY A O 1
ATOM 795 N N . VAL A 1 104 ? 60.501 21.413 19.453 1.00 18.71 104 VAL A N 1
ATOM 796 C CA . VAL A 1 104 ? 60.395 21.362 17.988 1.00 17.61 104 VAL A CA 1
ATOM 797 C C . VAL A 1 104 ? 59.145 22.071 17.495 1.00 13.46 104 VAL A C 1
ATOM 798 O O . VAL A 1 104 ? 58.054 21.834 18.035 1.00 16.34 104 VAL A O 1
ATOM 802 N N . LEU A 1 105 ? 59.285 22.922 16.495 1.00 13.79 105 LEU A N 1
ATOM 803 C CA . LEU A 1 105 ? 58.227 23.701 15.854 1.00 15.30 105 LEU A CA 1
ATOM 804 C C . LEU A 1 105 ? 57.931 23.111 14.471 1.00 15.91 105 LEU A C 1
ATOM 805 O O . LEU A 1 105 ? 58.868 22.979 13.651 1.00 14.55 105 LEU A O 1
ATOM 810 N N . SER A 1 106 ? 56.682 22.757 14.250 1.00 12.85 106 SER A N 1
ATOM 811 C CA . SER A 1 106 ? 56.321 21.939 13.070 1.00 14.40 106 SER A CA 1
ATOM 812 C C . SER A 1 106 ? 54.938 22.290 12.557 1.00 16.08 106 SER A C 1
ATOM 813 O O . SER A 1 106 ? 54.075 22.797 13.281 1.00 15.65 106 SER A O 1
ATOM 816 N N . MET A 1 107 ? 54.650 22.010 11.284 1.00 13.16 107 MET A N 1
ATOM 817 C CA . MET A 1 107 ? 53.378 22.379 10.686 1.00 17.56 107 MET A CA 1
ATOM 818 C C . MET A 1 107 ? 52.297 21.333 10.937 1.00 18.55 107 MET A C 1
ATOM 819 O O . MET A 1 107 ? 52.473 20.151 10.642 1.00 18.33 107 MET A O 1
ATOM 824 N N . ALA A 1 108 ? 51.176 21.819 11.477 1.00 11.86 108 ALA A N 1
ATOM 825 C CA . ALA A 1 108 ? 49.989 20.968 11.520 1.00 14.23 108 ALA A CA 1
ATOM 826 C C . ALA A 1 108 ? 49.421 20.801 10.109 1.00 20.03 108 ALA A C 1
ATOM 827 O O . ALA A 1 108 ? 49.727 21.668 9.281 1.00 16.62 108 ALA A O 1
ATOM 829 N N . ASN A 1 109 ? 48.652 19.747 9.860 1.00 17.71 109 ASN A N 1
ATOM 830 C CA . ASN A 1 109 ? 48.072 19.641 8.504 1.00 17.55 109 ASN A CA 1
ATOM 831 C C . ASN A 1 109 ? 46.868 18.711 8.510 1.00 19.59 109 ASN A C 1
ATOM 832 O O . ASN A 1 109 ? 46.526 18.155 9.550 1.00 20.18 109 ASN A O 1
ATOM 837 N N . ALA A 1 110 ? 46.282 18.501 7.344 1.00 19.58 110 ALA A N 1
ATOM 838 C CA . ALA A 1 110 ? 45.175 17.577 7.112 1.00 22.50 110 ALA A CA 1
ATOM 839 C C . ALA A 1 110 ? 45.567 16.507 6.103 1.00 23.60 110 ALA A C 1
ATOM 840 O O . ALA A 1 110 ? 44.788 15.965 5.315 1.00 29.40 110 ALA A O 1
ATOM 842 N N . GLY A 1 111 ? 46.841 16.146 6.104 1.00 22.19 111 GLY A N 1
ATOM 843 C CA . GLY A 1 111 ? 47.308 15.118 5.171 1.00 22.43 111 GLY A CA 1
ATOM 844 C C . GLY A 1 111 ? 48.355 15.744 4.265 1.00 23.81 111 GLY A C 1
ATOM 845 O O . GLY A 1 111 ? 48.681 16.916 4.460 1.00 21.23 111 GLY A O 1
ATOM 846 N N . PRO A 1 112 ? 48.877 15.011 3.290 1.00 26.20 112 PRO A N 1
ATOM 847 C CA . PRO A 1 112 ? 50.005 15.536 2.509 1.00 24.08 112 PRO A CA 1
ATOM 848 C C . PRO A 1 112 ? 49.624 16.845 1.822 1.00 20.27 112 PRO A C 1
ATOM 849 O O . PRO A 1 112 ? 48.496 16.965 1.337 1.00 23.87 112 PRO A O 1
ATOM 853 N N . ASN A 1 113 ? 50.558 17.781 1.826 1.00 21.82 113 ASN A N 1
ATOM 854 C CA . ASN A 1 113 ? 50.488 19.035 1.102 1.00 25.98 113 ASN A CA 1
ATOM 855 C C . ASN A 1 113 ? 49.244 19.847 1.426 1.00 26.77 113 ASN A C 1
ATOM 856 O O . ASN A 1 113 ? 48.509 20.346 0.568 1.00 23.43 113 ASN A O 1
ATOM 861 N N . THR A 1 114 ? 48.990 20.019 2.726 1.00 22.35 114 THR A N 1
ATOM 862 C CA . THR A 1 114 ? 47.865 20.828 3.168 1.00 16.40 114 THR A CA 1
ATOM 863 C C . THR A 1 114 ? 48.331 21.866 4.194 1.00 17.93 114 THR A C 1
ATOM 864 O O . THR A 1 114 ? 47.538 22.221 5.066 1.00 22.03 114 THR A O 1
ATOM 868 N N . ASN A 1 115 ? 49.556 22.353 4.097 1.00 17.68 115 ASN A N 1
ATOM 869 C CA . ASN A 1 115 ? 50.018 23.374 5.050 1.00 17.39 115 ASN A CA 1
ATOM 870 C C . ASN A 1 115 ? 49.285 24.686 4.912 1.00 22.41 115 ASN A C 1
ATOM 871 O O . ASN A 1 115 ? 49.153 25.150 3.782 1.00 19.42 115 ASN A O 1
ATOM 876 N N . GLY A 1 116 ? 48.854 25.286 6.023 1.00 18.28 116 GLY A N 1
ATOM 877 C CA . GLY A 1 116 ? 48.186 26.588 6.032 1.00 16.55 116 GLY A CA 1
ATOM 878 C C . GLY A 1 116 ? 48.871 27.484 7.054 1.00 18.78 116 GLY A C 1
ATOM 879 O O . GLY A 1 116 ? 50.005 27.905 6.812 1.00 13.99 116 GLY A O 1
ATOM 880 N N . SER A 1 117 ? 48.208 27.748 8.185 1.00 16.54 117 SER A N 1
ATOM 881 C CA . SER A 1 117 ? 48.866 28.539 9.231 1.00 14.36 117 SER A CA 1
ATOM 882 C C . SER A 1 117 ? 48.948 27.777 10.564 1.00 15.26 117 SER A C 1
ATOM 883 O O . SER A 1 117 ? 49.602 28.287 11.496 1.00 14.86 117 SER A O 1
ATOM 886 N N . GLN A 1 118 ? 48.333 26.619 10.648 1.00 13.74 118 GLN A N 1
ATOM 887 C CA . GLN A 1 118 ? 48.350 25.888 11.927 1.00 14.70 118 GLN A CA 1
ATOM 888 C C . GLN A 1 118 ? 49.688 25.207 12.162 1.00 13.72 118 GLN A C 1
ATOM 889 O O . GLN A 1 118 ? 50.309 24.640 11.254 1.00 14.12 118 GLN A O 1
ATOM 895 N N . PHE A 1 119 ? 50.157 25.240 13.422 1.00 12.63 119 PHE A N 1
ATOM 896 C CA . PHE A 1 119 ? 51.493 24.766 13.755 1.00 12.83 119 PHE A CA 1
ATOM 897 C C . PHE A 1 119 ? 51.433 24.078 15.120 1.00 14.57 119 PHE A C 1
ATOM 898 O O . PHE A 1 119 ? 50.445 24.340 15.830 1.00 13.39 119 PHE A O 1
ATOM 906 N N . PHE A 1 120 ? 52.466 23.362 15.499 1.00 14.25 120 PHE A N 1
ATOM 907 C CA . PHE A 1 120 ? 52.514 22.866 16.885 1.00 15.19 120 PHE A CA 1
ATOM 908 C C . PHE A 1 120 ? 53.929 22.962 17.425 1.00 16.36 120 PHE A C 1
ATOM 909 O O . PHE A 1 120 ? 54.919 22.925 16.700 1.00 14.95 120 PHE A O 1
ATOM 917 N N . LEU A 1 121 ? 54.015 23.115 18.749 1.00 13.27 121 LEU A N 1
ATOM 918 C CA . LEU A 1 121 ? 55.281 23.115 19.483 1.00 12.53 121 LEU A CA 1
ATOM 919 C C . LEU A 1 121 ? 55.270 21.814 20.281 1.00 14.51 121 LEU A C 1
ATOM 920 O O . LEU A 1 121 ? 54.319 21.620 21.055 1.00 15.46 121 LEU A O 1
ATOM 925 N N . CYS A 1 122 ? 56.233 20.957 20.034 1.00 13.36 122 CYS A N 1
ATOM 926 C CA . CYS A 1 122 ? 56.262 19.671 20.745 1.00 12.70 122 CYS A CA 1
ATOM 927 C C . CYS A 1 122 ? 56.724 19.854 22.183 1.00 16.66 122 CYS A C 1
ATOM 928 O O . CYS A 1 122 ? 57.560 20.695 22.454 1.00 15.90 122 CYS A O 1
ATOM 931 N N . THR A 1 123 ? 56.184 19.028 23.079 1.00 16.91 123 THR A N 1
ATOM 932 C CA . THR A 1 123 ? 56.691 18.986 24.443 1.00 22.09 123 THR A CA 1
ATOM 933 C C . THR A 1 123 ? 57.438 17.677 24.695 1.00 21.95 123 THR A C 1
ATOM 934 O O . THR A 1 123 ? 57.985 17.498 25.787 1.00 19.30 123 THR A O 1
ATOM 938 N N . VAL A 1 124 ? 57.480 16.794 23.697 1.00 15.19 124 VAL A N 1
ATOM 939 C CA . VAL A 1 124 ? 58.228 15.558 23.776 1.00 21.63 124 VAL A CA 1
ATOM 940 C C . VAL A 1 124 ? 58.837 15.243 22.407 1.00 23.85 124 VAL A C 1
ATOM 941 O O . VAL A 1 124 ? 58.472 15.906 21.435 1.00 20.60 124 VAL A O 1
ATOM 945 N N . LYS A 1 125 ? 59.710 14.245 22.333 1.00 20.11 125 LYS A N 1
ATOM 946 C CA . LYS A 1 125 ? 60.116 13.736 21.020 1.00 21.60 125 LYS A CA 1
ATOM 947 C C . LYS A 1 125 ? 58.934 13.028 20.370 1.00 20.23 125 LYS A C 1
ATOM 948 O O . LYS A 1 125 ? 58.236 12.188 20.958 1.00 20.01 125 LYS A O 1
ATOM 954 N N . THR A 1 126 ? 58.622 13.333 19.114 1.00 15.89 126 THR A N 1
ATOM 955 C CA . THR A 1 126 ? 57.416 12.835 18.463 1.00 15.08 126 THR A CA 1
ATOM 956 C C . THR A 1 126 ? 57.812 12.235 17.117 1.00 19.21 126 THR A C 1
ATOM 957 O O . THR A 1 126 ? 57.330 12.663 16.062 1.00 19.02 126 THR A O 1
ATOM 961 N N . GLU A 1 127 ? 58.690 11.246 17.194 1.00 24.71 127 GLU A N 1
ATOM 962 C CA . GLU A 1 127 ? 59.308 10.676 15.993 1.00 21.09 127 GLU A CA 1
ATOM 963 C C . GLU A 1 127 ? 58.281 10.074 15.048 1.00 21.18 127 GLU A C 1
ATOM 964 O O . GLU A 1 127 ? 58.594 10.008 13.845 1.00 23.37 127 GLU A O 1
ATOM 970 N N . TRP A 1 128 ? 57.101 9.650 15.513 1.00 17.92 128 TRP A N 1
ATOM 971 C CA . TRP A 1 128 ? 56.082 9.110 14.612 1.00 19.59 128 TRP A CA 1
ATOM 972 C C . TRP A 1 128 ? 55.531 10.156 13.646 1.00 21.95 128 TRP A C 1
ATOM 973 O O . TRP A 1 128 ? 54.833 9.783 12.695 1.00 21.41 128 TRP A O 1
ATOM 984 N N . LEU A 1 129 ? 55.831 11.442 13.851 1.00 18.49 129 LEU A N 1
ATOM 985 C CA . LEU A 1 129 ? 55.367 12.460 12.912 1.00 15.44 129 LEU A CA 1
ATOM 986 C C . LEU A 1 129 ? 56.415 12.762 11.844 1.00 16.87 129 LEU A C 1
ATOM 987 O O . LEU A 1 129 ? 56.135 13.522 10.903 1.00 20.65 129 LEU A O 1
ATOM 992 N N . ASP A 1 130 ? 57.606 12.201 12.008 1.00 17.96 130 ASP A N 1
ATOM 993 C CA . ASP A 1 130 ? 58.646 12.445 11.009 1.00 21.79 130 ASP A CA 1
ATOM 994 C C . ASP A 1 130 ? 58.154 11.985 9.631 1.00 20.37 130 ASP A C 1
ATOM 995 O O . ASP A 1 130 ? 57.558 10.905 9.515 1.00 22.80 130 ASP A O 1
ATOM 1000 N N . GLY A 1 131 ? 58.401 12.797 8.610 1.00 23.74 131 GLY A N 1
ATOM 1001 C CA . GLY A 1 131 ? 57.984 12.472 7.258 1.00 25.32 131 GLY A CA 1
ATOM 1002 C C . GLY A 1 131 ? 56.535 12.777 6.969 1.00 24.96 131 GLY A C 1
ATOM 1003 O O . GLY A 1 131 ? 56.086 12.544 5.839 1.00 22.69 131 GLY A O 1
ATOM 1004 N N . LYS A 1 132 ? 55.794 13.301 7.944 1.00 18.18 132 LYS A N 1
ATOM 1005 C CA . LYS A 1 132 ? 54.374 13.565 7.828 1.00 18.68 132 LYS A CA 1
ATOM 1006 C C . LYS A 1 132 ? 54.040 15.044 8.087 1.00 19.70 132 LYS A C 1
ATOM 1007 O O . LYS A 1 132 ? 53.091 15.607 7.555 1.00 18.51 132 LYS A O 1
ATOM 1013 N N . HIS A 1 133 ? 54.839 15.660 8.946 1.00 22.07 133 HIS A N 1
ATOM 1014 C CA . HIS A 1 133 ? 54.761 17.082 9.269 1.00 20.17 133 HIS A CA 1
ATOM 1015 C C . HIS A 1 133 ? 56.103 17.744 9.008 1.00 15.42 133 HIS A C 1
ATOM 1016 O O . HIS A 1 133 ? 57.169 17.20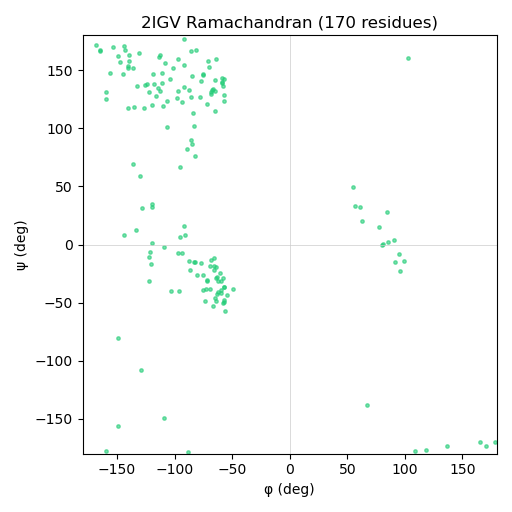5 9.3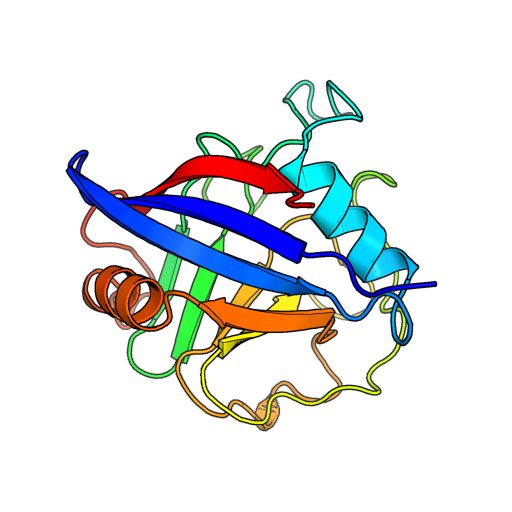43 1.00 17.10 133 HIS A O 1
ATOM 1023 N N . VAL A 1 134 ? 56.058 18.939 8.416 1.00 13.38 134 VAL A N 1
ATOM 1024 C CA . VAL A 1 134 ? 57.289 19.657 8.108 1.00 14.82 134 VAL A CA 1
ATOM 1025 C C . VAL A 1 134 ? 57.789 20.447 9.306 1.00 13.70 134 VAL A C 1
ATOM 1026 O O . VAL A 1 134 ? 57.120 21.403 9.724 1.00 18.33 134 VAL A O 1
ATOM 1030 N N . VAL A 1 135 ? 58.940 20.015 9.814 1.00 16.90 135 VAL A N 1
ATOM 1031 C CA . VAL A 1 135 ? 59.604 20.726 10.903 1.00 15.53 135 VAL A CA 1
ATOM 1032 C C . VAL A 1 135 ? 60.342 21.956 10.396 1.00 18.43 135 VAL A C 1
ATOM 1033 O O . VAL A 1 135 ? 61.134 21.807 9.458 1.00 18.92 135 VAL A O 1
ATOM 1037 N N . PHE A 1 136 ? 60.098 23.127 10.976 1.00 14.97 136 PHE A N 1
ATOM 1038 C CA . PHE A 1 136 ? 60.717 24.343 10.463 1.00 12.34 136 PHE A CA 1
ATOM 1039 C C . PHE A 1 136 ? 61.325 25.248 11.526 1.00 12.95 136 PHE A C 1
ATOM 1040 O O . PHE A 1 136 ? 61.717 26.369 11.240 1.00 13.81 136 PHE A O 1
ATOM 1048 N N . GLY A 1 137 ? 61.487 24.784 12.786 1.00 13.64 137 GLY A N 1
ATOM 1049 C CA . GLY A 1 137 ? 62.147 25.669 13.751 1.00 13.25 137 GLY A CA 1
ATOM 1050 C C . GLY A 1 137 ? 62.197 24.999 15.121 1.00 12.86 137 GLY A C 1
ATOM 1051 O O . GLY A 1 137 ? 61.886 23.804 15.212 1.00 14.62 137 GLY A O 1
ATOM 1052 N N . ARG A 1 138 ? 62.581 25.805 16.110 1.00 16.59 138 ARG A N 1
ATOM 1053 C CA . ARG A 1 138 ? 62.754 25.290 17.473 1.00 16.51 138 ARG A CA 1
ATOM 1054 C C . ARG A 1 138 ? 62.610 26.444 18.453 1.00 14.56 138 ARG A C 1
ATOM 1055 O O . ARG A 1 138 ? 62.942 27.585 18.150 1.00 16.98 138 ARG A O 1
ATOM 1063 N N . VAL A 1 139 ? 62.085 26.120 19.636 1.00 16.27 139 VAL A N 1
ATOM 1064 C CA . VAL A 1 139 ? 62.110 27.060 20.752 1.00 11.84 139 VAL A CA 1
ATOM 1065 C C . VAL A 1 139 ? 63.543 27.281 21.235 1.00 15.44 139 VAL A C 1
ATOM 1066 O O . VAL A 1 139 ? 64.252 26.278 21.407 1.00 17.12 139 VAL A O 1
ATOM 1070 N N . VAL A 1 140 ? 63.937 28.546 21.440 1.00 14.62 140 VAL A N 1
ATOM 1071 C CA . VAL A 1 140 ? 65.276 28.819 21.960 1.00 16.79 140 VAL A CA 1
ATOM 1072 C C . VAL A 1 140 ? 65.176 29.573 23.274 1.00 20.42 140 VAL A C 1
ATOM 1073 O O . VAL A 1 140 ? 66.174 29.578 24.005 1.00 20.11 140 VAL A O 1
ATOM 1077 N N . GLU A 1 141 ? 64.023 30.155 23.565 1.00 17.93 141 GLU A N 1
ATOM 1078 C CA . GLU A 1 141 ? 63.754 30.740 24.869 1.00 13.94 141 GLU A CA 1
ATOM 1079 C C . GLU A 1 141 ? 62.289 30.531 25.246 1.00 21.24 141 GLU A C 1
ATOM 1080 O O . GLU A 1 141 ? 61.403 30.534 24.385 1.00 17.09 141 GLU A O 1
ATOM 1086 N N . GLY A 1 142 ? 62.019 30.365 26.545 1.00 15.15 142 GLY A N 1
ATOM 1087 C CA . GLY A 1 142 ? 60.658 30.208 27.007 1.00 18.31 142 GLY A CA 1
ATOM 1088 C C . GLY A 1 142 ? 60.087 28.812 26.952 1.00 13.75 142 GLY A C 1
ATOM 1089 O O . GLY A 1 142 ? 58.862 28.689 26.842 1.00 16.56 142 GLY A O 1
ATOM 1090 N N . LEU A 1 143 ? 60.855 27.740 27.046 1.00 14.74 143 LEU A N 1
ATOM 1091 C CA . LEU A 1 143 ? 60.263 26.406 27.020 1.00 15.62 143 LEU A CA 1
ATOM 1092 C C . LEU A 1 143 ? 59.364 26.239 28.244 1.00 15.63 143 LEU A C 1
ATOM 1093 O O . LEU A 1 143 ? 58.365 25.503 28.215 1.00 14.21 143 LEU A O 1
ATOM 1098 N N . ASP A 1 144 ? 59.739 26.958 29.307 1.00 15.57 144 ASP A N 1
ATOM 1099 C CA . ASP A 1 144 ? 58.858 26.928 30.480 1.00 18.64 144 ASP A CA 1
ATOM 1100 C C . ASP A 1 144 ? 57.480 27.492 30.166 1.00 18.22 144 ASP A C 1
ATOM 1101 O O . ASP A 1 144 ? 56.463 27.079 30.736 1.00 16.40 144 ASP A O 1
ATOM 1106 N N . VAL A 1 145 ? 57.374 28.456 29.246 1.00 17.29 145 VAL A N 1
ATOM 1107 C CA . VAL A 1 145 ? 56.076 28.996 28.856 1.00 13.56 145 VAL A CA 1
ATOM 1108 C C . VAL A 1 145 ? 55.251 27.968 28.081 1.00 12.35 145 VAL A C 1
ATOM 1109 O O . VAL A 1 145 ? 54.039 27.878 28.260 1.00 12.81 145 VAL A O 1
ATOM 1113 N N . VAL A 1 146 ? 55.966 27.227 27.239 1.00 12.82 146 VAL A N 1
ATOM 1114 C CA . VAL A 1 146 ? 55.337 26.103 26.562 1.00 11.78 146 VAL A CA 1
ATOM 1115 C C . VAL A 1 146 ? 54.762 25.123 27.592 1.00 15.62 146 VAL A C 1
ATOM 1116 O O . VAL A 1 146 ? 53.602 24.718 27.466 1.00 13.33 146 VAL A O 1
ATOM 1120 N N . LYS A 1 147 ? 55.546 24.761 28.604 1.00 15.06 147 LYS A N 1
ATOM 1121 C CA . LYS A 1 147 ? 55.072 23.851 29.654 1.00 15.43 147 LYS A CA 1
ATOM 1122 C C . LYS A 1 147 ? 53.854 24.416 30.373 1.00 14.64 147 LYS A C 1
ATOM 1123 O O . LYS A 1 147 ? 52.935 23.637 30.686 1.00 14.37 147 LYS A O 1
ATOM 1129 N N . ALA A 1 148 ? 53.773 25.711 30.652 1.00 15.35 148 ALA A N 1
ATOM 1130 C CA . ALA A 1 148 ? 52.642 26.337 31.330 1.00 12.27 148 ALA A CA 1
ATOM 1131 C C . ALA A 1 148 ? 51.393 26.168 30.460 1.00 18.23 148 ALA A C 1
ATOM 1132 O O . ALA A 1 148 ? 50.311 25.834 30.942 1.00 17.54 148 ALA A O 1
ATOM 1134 N N . VAL A 1 149 ? 51.553 26.372 29.161 1.00 12.96 149 VAL A N 1
ATOM 1135 C CA . VAL A 1 149 ? 50.395 26.172 28.275 1.00 14.72 149 VAL A CA 1
ATOM 1136 C C . VAL A 1 149 ? 49.941 24.724 28.287 1.00 13.59 149 VAL A C 1
ATOM 1137 O O . VAL A 1 149 ? 48.751 24.386 28.444 1.00 14.93 149 VAL A O 1
ATOM 1141 N N . GLU A 1 150 ? 50.883 23.809 28.124 1.00 13.35 150 GLU A N 1
ATOM 1142 C CA . GLU A 1 150 ? 50.684 22.375 28.174 1.00 14.57 150 GLU A CA 1
ATOM 1143 C C . GLU A 1 150 ? 49.885 21.948 29.415 1.00 14.30 150 GLU A C 1
ATOM 1144 O O . GLU A 1 150 ? 49.036 21.062 29.341 1.00 13.87 150 GLU A O 1
ATOM 1150 N N . SER A 1 151 ? 50.136 22.595 30.554 1.00 14.06 151 SER A N 1
ATOM 1151 C CA . SER A 1 151 ? 49.381 22.191 31.753 1.00 14.80 151 SER A CA 1
ATOM 1152 C C . SER A 1 151 ? 47.894 22.518 31.706 1.00 16.21 151 SER A C 1
ATOM 1153 O O . SER A 1 151 ? 47.096 21.993 32.515 1.00 14.81 151 SER A O 1
ATOM 1156 N N . ASN A 1 152 ? 47.471 23.342 30.760 1.00 12.99 152 ASN A N 1
ATOM 1157 C CA . ASN A 1 152 ? 46.079 23.656 30.530 1.00 9.46 152 ASN A CA 1
ATOM 1158 C C . ASN A 1 152 ? 45.443 22.804 29.442 1.00 11.93 152 ASN A C 1
ATOM 1159 O O . ASN A 1 152 ? 44.307 23.053 29.056 1.00 15.86 152 ASN A O 1
ATOM 1164 N N . GLY A 1 153 ? 46.147 21.803 28.919 1.00 13.04 153 GLY A N 1
ATOM 1165 C CA . GLY A 1 153 ? 45.538 20.954 27.893 1.00 13.75 153 GLY A CA 1
ATOM 1166 C C . GLY A 1 153 ? 44.860 19.751 28.526 1.00 18.43 153 GLY A C 1
ATOM 1167 O O . GLY A 1 153 ? 44.927 19.543 29.732 1.00 15.67 153 GLY A O 1
ATOM 1168 N N . SER A 1 154 ? 44.219 18.932 27.708 1.00 16.89 154 SER A N 1
ATOM 1169 C CA . SER A 1 154 ? 43.562 17.717 28.206 1.00 16.14 154 SER A CA 1
ATOM 1170 C C . SER A 1 154 ? 43.812 16.592 27.225 1.00 13.40 154 SER A C 1
ATOM 1171 O O . SER A 1 154 ? 44.219 16.877 26.090 1.00 14.47 154 SER A O 1
ATOM 1174 N N . GLN A 1 155 ? 43.615 15.338 27.617 1.00 13.42 155 GLN A N 1
ATOM 1175 C CA . GLN A 1 155 ? 43.852 14.227 26.688 1.00 15.13 155 GLN A CA 1
ATOM 1176 C C . GLN A 1 155 ? 42.976 14.453 25.451 1.00 14.68 155 GLN A C 1
ATOM 1177 O O . GLN A 1 155 ? 43.446 14.136 24.357 1.00 19.72 155 GLN A O 1
ATOM 1183 N N . SER A 1 156 ? 41.792 14.985 25.715 1.00 11.25 156 SER A N 1
ATOM 1184 C CA . SER A 1 156 ? 40.813 15.271 24.682 1.00 19.31 156 SER A CA 1
ATOM 1185 C C . SER A 1 156 ? 41.335 16.340 23.722 1.00 20.60 156 SER A C 1
ATOM 1186 O O . SER A 1 156 ? 40.806 16.439 22.617 1.00 20.65 156 SER A O 1
ATOM 1189 N N . GLY A 1 157 ? 42.325 17.120 24.128 1.00 15.77 157 GLY A N 1
ATOM 1190 C CA . GLY A 1 157 ? 42.826 18.209 23.299 1.00 18.76 157 GLY A CA 1
ATOM 1191 C C . GLY A 1 157 ? 42.220 19.552 23.634 1.00 16.71 157 GLY A C 1
ATOM 1192 O O . GLY A 1 157 ? 42.804 20.592 23.327 1.00 17.26 157 GLY A O 1
ATOM 1193 N N . LYS A 1 158 ? 41.041 19.614 24.247 1.00 14.92 158 LYS A N 1
ATOM 1194 C CA . LYS A 1 158 ? 40.397 20.858 24.637 1.00 15.25 158 LYS A CA 1
ATOM 1195 C C . LYS A 1 158 ? 41.149 21.555 25.766 1.00 19.18 158 LYS A C 1
ATOM 1196 O O . LYS A 1 158 ? 41.482 20.939 26.784 1.00 15.17 158 LYS A O 1
ATOM 1202 N N . PRO A 1 159 ? 41.450 22.838 25.624 1.00 17.16 159 PRO A N 1
ATOM 1203 C CA . PRO A 1 159 ? 42.078 23.610 26.721 1.00 14.06 159 PRO A CA 1
ATOM 1204 C C . PRO A 1 159 ? 41.145 23.867 27.898 1.00 17.07 159 PRO A C 1
ATOM 1205 O O . PRO A 1 159 ? 39.930 23.956 27.705 1.00 19.10 159 PRO A O 1
ATOM 1209 N N . VAL A 1 160 ? 41.728 24.022 29.089 1.00 16.18 160 VAL A N 1
ATOM 1210 C CA . VAL A 1 160 ? 40.914 24.355 30.252 1.00 16.80 160 VAL A CA 1
ATOM 1211 C C . VAL A 1 160 ? 40.717 25.853 30.368 1.00 17.56 160 VAL A C 1
ATOM 1212 O O . VAL A 1 160 ? 39.744 26.281 30.988 1.00 20.14 160 VAL A O 1
ATOM 1216 N N . LYS A 1 161 ? 41.597 26.642 29.764 1.00 16.71 161 LYS A N 1
ATOM 1217 C CA . LYS A 1 161 ? 41.341 28.064 29.661 1.00 20.81 161 LYS A CA 1
ATOM 1218 C C . LYS A 1 161 ? 42.087 28.618 28.436 1.00 14.24 161 LYS A C 1
ATOM 1219 O O . LYS A 1 161 ? 42.896 27.900 27.857 1.00 15.81 161 LYS A O 1
ATOM 1225 N N . ASP A 1 162 ? 41.734 29.866 28.146 1.00 18.02 162 ASP A N 1
ATOM 1226 C CA . ASP A 1 162 ? 42.300 30.463 26.928 1.00 18.55 162 ASP A CA 1
ATOM 1227 C C . ASP A 1 162 ? 43.780 30.769 27.110 1.00 14.84 162 ASP A C 1
ATOM 1228 O O . ASP A 1 162 ? 44.208 31.533 27.963 1.00 15.91 162 ASP A O 1
ATOM 1233 N N . CYS A 1 163 ? 44.576 30.155 26.250 1.00 14.33 163 CYS A N 1
ATOM 1234 C CA . CYS A 1 163 ? 46.011 30.358 26.114 1.00 15.70 163 CYS A CA 1
ATOM 1235 C C . CYS A 1 163 ? 46.241 31.144 24.822 1.00 19.11 163 CYS A C 1
ATOM 1236 O O . CYS A 1 163 ? 46.146 30.501 23.783 1.00 16.98 163 CYS A O 1
ATOM 1239 N N . MET A 1 164 ? 46.478 32.433 24.922 1.00 15.79 164 MET A N 1
ATOM 1240 C CA . MET A 1 164 ? 46.464 33.344 23.773 1.00 13.53 164 MET A CA 1
ATOM 1241 C C . MET A 1 164 ? 47.858 33.855 23.441 1.00 17.15 164 MET A C 1
ATOM 1242 O O . MET A 1 164 ? 48.750 34.054 24.278 1.00 16.29 164 MET A O 1
ATOM 1247 N N . ILE A 1 165 ? 48.051 34.079 22.134 1.00 15.06 165 ILE A N 1
ATOM 1248 C CA . ILE A 1 165 ? 49.216 34.800 21.624 1.00 15.33 165 ILE A CA 1
ATOM 1249 C C . ILE A 1 165 ? 48.838 36.269 21.701 1.00 19.24 165 ILE A C 1
ATOM 1250 O O . ILE A 1 165 ? 48.239 36.833 20.782 1.00 17.67 165 ILE A O 1
ATOM 1255 N N . ALA A 1 166 ? 49.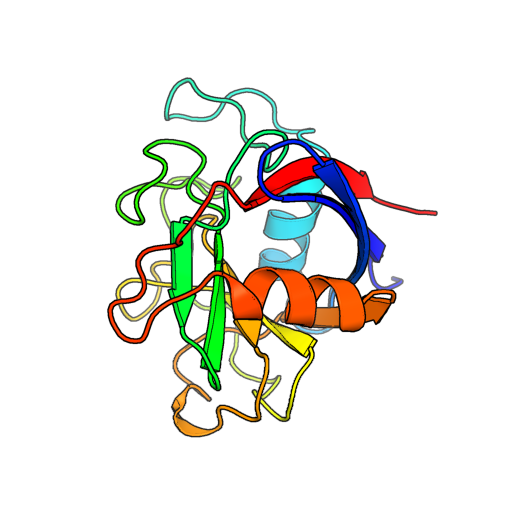149 36.879 22.862 1.00 15.37 166 ALA A N 1
ATOM 1256 C CA . ALA A 1 166 ? 48.742 38.252 23.108 1.00 19.35 166 ALA A CA 1
ATOM 1257 C C . ALA A 1 166 ? 49.548 39.237 22.253 1.00 15.35 166 ALA A C 1
ATOM 1258 O O . ALA A 1 166 ? 49.040 40.289 21.870 1.00 19.82 166 ALA A O 1
ATOM 1260 N N . ASP A 1 167 ? 50.786 38.901 21.955 1.00 19.09 167 ASP A N 1
ATOM 1261 C CA . ASP A 1 167 ? 51.594 39.694 21.031 1.00 16.89 167 ASP A CA 1
ATOM 1262 C C . ASP A 1 167 ? 52.552 38.757 20.315 1.00 14.39 167 ASP A C 1
ATOM 1263 O O . ASP A 1 167 ? 52.788 37.633 20.770 1.00 15.08 167 ASP A O 1
ATOM 1268 N N . CYS A 1 168 ? 53.137 39.167 19.192 1.00 15.00 168 CYS A N 1
ATOM 1269 C CA . CYS A 1 168 ? 54.065 38.329 18.435 1.00 11.58 168 CYS A CA 1
ATOM 1270 C C . CYS A 1 168 ? 54.821 39.223 17.451 1.00 13.35 168 CYS A C 1
ATOM 1271 O O . CYS A 1 168 ? 54.425 40.374 17.230 1.00 16.58 168 CYS A O 1
ATOM 1274 N N . GLY A 1 169 ? 55.882 38.659 16.877 1.00 14.22 169 GLY A N 1
ATOM 1275 C CA . GLY A 1 169 ? 56.597 39.477 15.900 1.00 18.73 169 GLY A CA 1
ATOM 1276 C C . GLY A 1 169 ? 57.944 38.862 15.614 1.00 19.86 169 GLY A C 1
ATOM 1277 O O . GLY A 1 169 ? 58.242 37.740 16.005 1.00 14.97 169 GLY A O 1
ATOM 1278 N N . GLN A 1 170 ? 58.758 39.630 14.902 1.00 18.14 170 GLN A N 1
ATOM 1279 C CA . GLN A 1 170 ? 60.097 39.165 14.554 1.00 17.19 170 GLN A CA 1
ATOM 1280 C C . GLN A 1 170 ? 61.119 39.994 15.318 1.00 19.56 170 GLN A C 1
ATOM 1281 O O . GLN A 1 170 ? 60.945 41.200 15.447 1.00 21.25 170 GLN A O 1
ATOM 1287 N N . LEU A 1 171 ? 62.151 39.335 15.825 1.00 19.72 171 LEU A N 1
ATOM 1288 C CA . LEU A 1 171 ? 63.214 39.999 16.565 1.00 20.47 171 LEU A CA 1
ATOM 1289 C C . LEU A 1 171 ? 64.414 40.303 15.686 1.00 27.13 171 LEU A C 1
ATOM 1290 O O . LEU A 1 171 ? 64.597 39.655 14.661 1.00 25.77 171 LEU A O 1
ATOM 1295 N N . LYS A 1 172 ? 65.234 41.242 16.129 1.00 36.31 172 LYS A N 1
ATOM 1296 C CA . LYS A 1 172 ? 66.542 41.553 15.574 1.00 53.33 172 LYS A CA 1
ATOM 1297 C C . LYS A 1 172 ? 66.549 41.546 14.048 1.00 64.33 172 LYS A C 1
ATOM 1298 O O . LYS A 1 172 ? 67.424 40.858 13.477 1.00 77.35 172 LYS A O 1
#

Organism: Caenorhabditis elegans (NCBI:txid6239)

Solvent-accessible surface area: 7670 Å² total

Nearest PDB structures (foldseek):
  2igw-assembly1_A  TM=1.003E+00  e=1.386E-37  Caenorhabditis elegans
  4jjm-assembly2_B  TM=9.999E-01  e=9.979E-33  Citrus sinensis
  4hy7-assembly1_A  TM=1.001E+00  e=6.436E-32  Triticum aestivum
  5yb9-assembly1_A  TM=9.989E-01  e=9.947E-31  Trichomonas vaginalis
  6lxo-assembly1_A  TM=9.866E-01  e=6.053E-30  Trichomonas vaginalis